Protein AF-A0A564VGU3-F1 (afdb_monomer)

Radius of gyration: 20.68 Å; Cα contacts (8 Å, |Δi|>4): 33; chains: 1; bounding box: 46×24×56 Å

pLDDT: mean 82.25, std 9.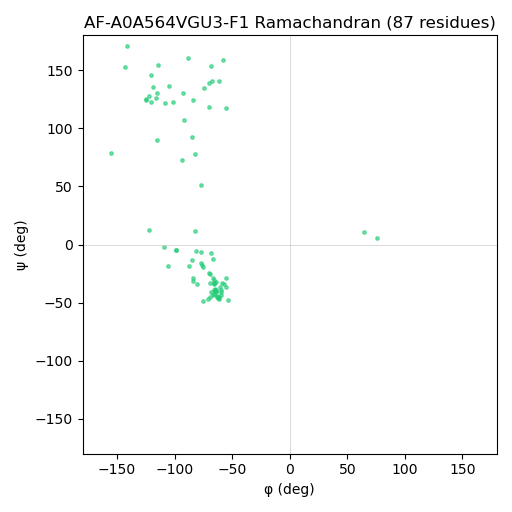87, range [37.75, 93.62]

Solvent-accessible surface area (backbone atoms only — not comparable to full-atom values): 6055 Å² total; per-residue (Å²): 76,67,48,55,52,47,45,74,75,43,48,92,74,50,88,50,72,66,53,46,50,53,53,59,70,53,83,81,55,72,68,55,50,54,58,61,65,68,48,97,47,70,77,42,71,62,63,64,90,83,88,81,91,85,77,92,70,50,72,68,56,55,61,55,58,66,68,56,58,80,99,50,86,88,85,76,87,53,79,91,84,44,82,79,84,74,84,75,130

Foldseek 3Di:
DLLVVCCVVPVVVDPDPVSSVCSVPDDDDPVSVVVQCPDPDVVSVLPDDDDDDDPPDDPVRVVVVVVPVPPDDDDDDDPVPDDPPPPDD

Sequence (89 aa):
MVFAARLTQHGHKIASMDDLMELYEKSFSVQTVAAVGAFPHPTIQKFAVITVAIVGASRRFLAQITRHQNEVKFMSASLQYSNYGAVGK

Structure (mmCIF, N/CA/C/O backbone):
data_AF-A0A564VGU3-F1
#
_entry.id   AF-A0A564VGU3-F1
#
loop_
_atom_site.group_PDB
_atom_site.id
_atom_site.type_symbol
_atom_site.label_atom_id
_atom_site.label_alt_id
_atom_site.label_comp_id
_atom_site.label_asym_id
_atom_site.label_entity_id
_atom_site.label_seq_id
_atom_site.pdbx_PDB_ins_code
_atom_site.Cartn_x
_atom_site.Cartn_y
_atom_site.Cartn_z
_atom_site.occupancy
_atom_site.B_iso_or_equiv
_atom_site.auth_seq_id
_atom_site.auth_comp_id
_atom_site.auth_asym_id
_atom_site.auth_atom_id
_atom_site.pdbx_PDB_model_num
ATOM 1 N N . MET A 1 1 ? -6.773 -1.914 7.686 1.00 75.12 1 MET A N 1
ATOM 2 C CA . MET A 1 1 ? -7.829 -1.050 7.106 1.00 75.12 1 MET A CA 1
ATOM 3 C C . MET A 1 1 ? -9.073 -0.963 8.000 1.00 75.12 1 MET A C 1
ATOM 5 O O . MET A 1 1 ? -9.337 0.115 8.509 1.00 75.12 1 MET A O 1
ATOM 9 N N . VAL A 1 2 ? -9.814 -2.053 8.258 1.00 82.88 2 VAL A N 1
ATOM 10 C CA . VAL A 1 2 ? -11.077 -1.997 9.043 1.00 82.88 2 VAL A CA 1
ATOM 11 C C . VAL A 1 2 ? -10.868 -1.595 10.512 1.00 82.88 2 VAL A C 1
ATOM 13 O O . VAL A 1 2 ? -11.640 -0.797 11.034 1.00 82.88 2 VAL A O 1
ATOM 16 N N . PHE A 1 3 ? -9.801 -2.074 11.160 1.00 83.62 3 PHE A N 1
ATOM 17 C CA . PHE A 1 3 ? -9.429 -1.645 12.516 1.00 83.62 3 PHE A CA 1
ATOM 18 C C . PHE A 1 3 ? -9.295 -0.120 12.631 1.00 83.62 3 PHE A C 1
ATOM 20 O O . PHE A 1 3 ? -9.881 0.488 13.514 1.00 83.62 3 PHE A O 1
ATOM 27 N N . ALA A 1 4 ? -8.591 0.512 11.692 1.00 80.38 4 ALA A N 1
ATOM 28 C CA . ALA A 1 4 ? -8.369 1.952 11.706 1.00 80.38 4 ALA A CA 1
ATOM 29 C C . ALA A 1 4 ? -9.657 2.761 11.549 1.00 80.38 4 ALA A C 1
ATOM 31 O O . ALA A 1 4 ? -9.835 3.761 12.233 1.00 80.38 4 ALA A O 1
ATOM 32 N N . ALA A 1 5 ? -10.571 2.309 10.684 1.00 84.69 5 ALA A N 1
ATOM 33 C CA . ALA A 1 5 ? -11.893 2.916 10.564 1.00 84.69 5 ALA A CA 1
ATOM 34 C C . ALA A 1 5 ? -12.664 2.855 11.891 1.00 84.69 5 ALA A C 1
ATOM 36 O O . ALA A 1 5 ? -13.299 3.826 12.291 1.00 84.69 5 ALA A O 1
ATOM 37 N N . ARG A 1 6 ? -12.573 1.728 12.606 1.00 86.31 6 ARG A N 1
ATOM 38 C CA . ARG A 1 6 ? -13.181 1.586 13.932 1.00 86.31 6 ARG A CA 1
ATOM 39 C C . ARG A 1 6 ? -12.489 2.470 14.962 1.00 86.31 6 ARG A C 1
ATOM 41 O O . ARG A 1 6 ? -13.172 3.091 15.763 1.00 86.31 6 ARG A O 1
ATOM 48 N N . LEU A 1 7 ? -11.163 2.566 14.917 1.00 85.69 7 LEU A N 1
ATOM 49 C CA . LEU A 1 7 ? -10.380 3.418 15.806 1.00 85.69 7 LEU A CA 1
ATOM 50 C C . LEU A 1 7 ? -10.749 4.898 15.630 1.00 85.69 7 LEU A C 1
ATOM 52 O O . LEU A 1 7 ? -10.984 5.587 16.617 1.00 85.69 7 LEU A O 1
ATOM 56 N N . THR A 1 8 ? -10.869 5.389 14.393 1.00 83.56 8 THR A N 1
ATOM 57 C CA . THR A 1 8 ? -11.249 6.789 14.144 1.00 83.56 8 THR A CA 1
ATOM 58 C C . THR A 1 8 ? -12.703 7.081 14.521 1.00 83.56 8 THR A C 1
ATOM 60 O O . THR A 1 8 ? -12.996 8.178 14.988 1.00 83.56 8 THR A O 1
ATOM 63 N N . GLN A 1 9 ? -13.616 6.115 14.370 1.00 84.81 9 GLN A N 1
ATOM 64 C CA . GLN A 1 9 ? -15.038 6.285 14.709 1.00 84.81 9 GLN A CA 1
ATOM 65 C C . GLN A 1 9 ? -15.363 6.042 16.193 1.00 84.81 9 GLN A C 1
ATOM 67 O O . GLN A 1 9 ? -16.319 6.610 16.725 1.00 84.81 9 GLN A O 1
ATOM 72 N N . HIS A 1 10 ? -14.601 5.189 16.876 1.00 85.00 10 HIS A N 1
ATOM 73 C CA . HIS A 1 10 ? -14.879 4.734 18.242 1.00 85.00 10 HIS A CA 1
ATOM 74 C C . HIS A 1 10 ? -13.748 5.029 19.229 1.00 85.00 10 HIS A C 1
ATOM 76 O O . HIS A 1 10 ? -13.802 4.544 20.352 1.00 85.00 10 HIS A O 1
ATOM 82 N N . GLY A 1 11 ? -12.764 5.854 18.862 1.00 83.94 11 GLY A N 1
ATOM 83 C CA . GLY A 1 11 ? -11.633 6.190 19.734 1.00 83.94 11 GLY A CA 1
ATOM 84 C C . GLY A 1 11 ? -12.043 6.765 21.094 1.00 83.94 11 GLY A C 1
ATOM 85 O O . GLY A 1 11 ? -11.383 6.504 22.087 1.00 83.94 11 GLY A O 1
ATOM 86 N N . HIS A 1 12 ? -13.191 7.448 21.175 1.00 87.56 12 HIS A N 1
ATOM 87 C CA . HIS A 1 12 ? -13.758 7.949 22.435 1.00 87.56 12 HIS A CA 1
ATOM 88 C C . HIS A 1 12 ? -14.217 6.847 23.411 1.00 87.56 12 HIS A C 1
ATOM 90 O O . HIS A 1 12 ? -14.533 7.152 24.556 1.00 87.56 12 HIS A O 1
ATOM 96 N N . LYS A 1 13 ? -14.303 5.589 22.963 1.00 87.19 13 LYS A N 1
ATOM 97 C CA . LYS A 1 13 ? -14.677 4.424 23.782 1.00 87.19 13 LYS A CA 1
ATOM 98 C C . LYS A 1 13 ? -13.469 3.621 24.262 1.00 87.19 13 LYS A C 1
ATOM 100 O O . LYS A 1 13 ? -13.657 2.663 24.997 1.00 87.19 13 LYS A O 1
ATOM 105 N N . ILE A 1 14 ? -12.261 3.981 23.828 1.00 89.62 14 ILE A N 1
ATOM 106 C CA . ILE A 1 14 ? -11.025 3.300 24.210 1.00 89.62 14 ILE A CA 1
ATOM 107 C C . ILE A 1 14 ? -10.476 4.017 2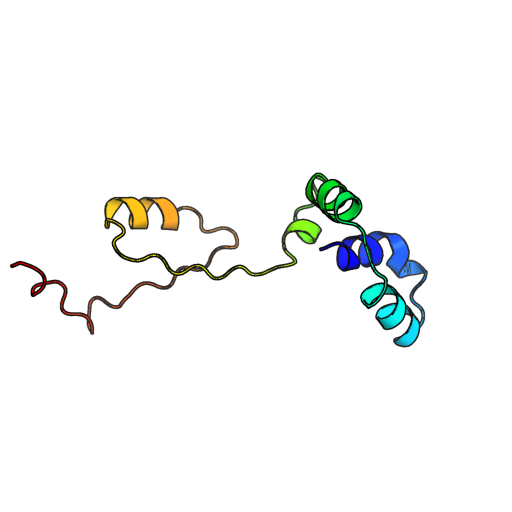5.440 1.00 89.62 14 ILE A C 1
ATOM 109 O O . ILE A 1 14 ? -9.996 5.146 25.332 1.00 89.62 14 ILE A O 1
ATOM 113 N N . ALA A 1 15 ? -10.573 3.380 26.604 1.00 91.06 15 ALA A N 1
ATOM 114 C CA . ALA A 1 15 ? -10.059 3.915 27.863 1.00 91.06 15 ALA A CA 1
ATOM 115 C C . ALA A 1 15 ? -8.774 3.200 28.312 1.00 91.06 15 ALA A C 1
ATOM 117 O O . ALA A 1 15 ? -8.021 3.738 29.125 1.00 91.06 15 ALA A O 1
ATOM 118 N N . SER A 1 16 ? -8.512 2.007 27.777 1.00 92.50 16 SER A N 1
ATOM 119 C CA . SER A 1 16 ? -7.398 1.145 28.163 1.00 92.50 16 SER A CA 1
ATOM 120 C C . SER A 1 16 ? -6.753 0.432 26.968 1.00 92.50 16 SER A C 1
ATOM 122 O O . SER A 1 16 ? -7.252 0.464 25.841 1.00 92.50 16 SER A O 1
ATOM 124 N N . MET A 1 17 ? -5.614 -0.219 27.224 1.00 89.50 17 MET A N 1
ATOM 125 C CA . MET A 1 17 ? -4.937 -1.055 26.228 1.00 89.50 17 MET A CA 1
ATOM 126 C C . MET A 1 17 ? -5.766 -2.293 25.862 1.00 89.50 17 MET A C 1
ATOM 128 O O . MET A 1 17 ? -5.757 -2.710 24.705 1.00 89.50 17 MET A O 1
ATOM 132 N N . ASP A 1 18 ? -6.516 -2.839 26.820 1.00 91.38 18 ASP A N 1
ATOM 133 C CA . ASP A 1 18 ? -7.370 -4.008 26.605 1.00 91.38 18 ASP A CA 1
ATOM 134 C C . ASP A 1 18 ? -8.509 -3.684 25.625 1.00 91.38 18 ASP A C 1
ATOM 136 O O . ASP A 1 18 ? -8.724 -4.432 24.672 1.00 91.38 18 ASP A O 1
ATOM 140 N N . ASP A 1 19 ? -9.144 -2.510 25.755 1.00 88.19 19 ASP A N 1
ATOM 141 C CA . ASP A 1 19 ? -10.184 -2.041 24.819 1.00 88.19 19 ASP A CA 1
ATOM 142 C C . ASP A 1 19 ? -9.648 -1.904 23.384 1.00 88.19 19 ASP A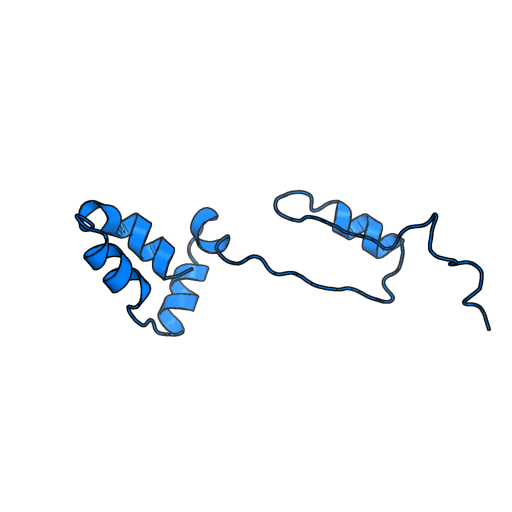 C 1
ATOM 144 O O . ASP A 1 19 ? -10.346 -2.156 22.394 1.00 88.19 19 ASP A O 1
ATOM 148 N N . LEU A 1 20 ? -8.388 -1.475 23.256 1.00 87.25 20 LEU A N 1
ATOM 149 C CA . LEU A 1 20 ? -7.726 -1.321 21.965 1.00 87.25 20 LEU A CA 1
ATOM 150 C C . LEU A 1 20 ? -7.457 -2.689 21.334 1.00 87.25 20 LEU A C 1
ATOM 152 O O . LEU A 1 20 ? -7.742 -2.877 20.147 1.00 87.25 20 LEU A O 1
ATOM 156 N N . MET A 1 21 ? -6.945 -3.639 22.119 1.00 90.56 21 MET A N 1
ATOM 157 C CA . MET A 1 21 ? -6.688 -5.005 21.660 1.00 90.56 21 MET A CA 1
ATOM 158 C C . MET A 1 21 ? -7.983 -5.721 21.271 1.00 90.56 21 MET A C 1
ATOM 160 O O . MET A 1 21 ? -8.036 -6.322 20.198 1.00 90.56 21 MET A O 1
ATOM 164 N N . GLU A 1 22 ? -9.060 -5.557 22.041 1.00 91.62 22 GLU A N 1
ATOM 165 C CA . GLU A 1 22 ? -10.379 -6.091 21.684 1.00 91.62 22 GLU A CA 1
ATOM 166 C C . GLU A 1 22 ? -10.867 -5.519 20.340 1.00 91.62 22 GLU A C 1
ATOM 168 O O . GLU A 1 22 ? -11.349 -6.246 19.464 1.00 91.62 22 GLU A O 1
ATOM 173 N N . LEU A 1 23 ? -10.692 -4.211 20.119 1.00 87.94 23 LEU A N 1
ATOM 174 C CA . LEU A 1 23 ? -11.067 -3.565 18.860 1.00 87.94 23 LEU A CA 1
ATOM 175 C C . LEU A 1 23 ? -10.228 -4.051 17.666 1.00 87.94 23 LEU A C 1
ATOM 177 O O . LEU A 1 23 ? -10.743 -4.116 16.539 1.00 87.94 23 LEU A O 1
ATOM 181 N N . TYR A 1 24 ? -8.951 -4.356 17.908 1.00 85.88 24 TYR A N 1
ATOM 182 C CA . TYR A 1 24 ? -7.998 -4.865 16.923 1.00 85.88 24 TYR A CA 1
ATOM 183 C C . TYR A 1 24 ? -8.306 -6.304 16.507 1.00 85.88 24 TYR A C 1
ATOM 185 O O . TYR A 1 24 ? -8.369 -6.592 15.309 1.00 85.88 24 TYR A O 1
ATOM 193 N N . GLU A 1 25 ? -8.555 -7.184 17.473 1.00 88.25 25 GLU A N 1
ATOM 194 C CA . GLU A 1 25 ? -8.809 -8.612 17.244 1.00 88.25 25 GLU A CA 1
ATOM 195 C C . GLU A 1 25 ? -10.218 -8.891 16.710 1.00 88.25 25 GLU A C 1
ATOM 197 O O . GLU A 1 25 ? -10.482 -9.948 16.129 1.00 88.25 25 GLU A O 1
ATOM 202 N N . LYS A 1 26 ? -11.132 -7.926 16.848 1.00 88.62 26 LYS A N 1
ATOM 203 C CA . LYS A 1 26 ? -12.505 -8.046 16.366 1.00 88.62 26 LYS A CA 1
ATOM 204 C C . LYS A 1 26 ? -12.550 -8.380 14.875 1.00 88.62 26 LYS A C 1
ATOM 206 O O . LYS A 1 26 ? -12.194 -7.568 14.013 1.00 88.62 26 LYS A O 1
ATOM 211 N N . SER A 1 27 ? -13.110 -9.545 14.567 1.00 88.06 27 SER A N 1
ATOM 212 C CA . SER A 1 27 ? -13.290 -10.018 13.198 1.00 88.06 27 SER A CA 1
ATOM 213 C C . SER A 1 27 ? -14.128 -9.050 12.350 1.00 88.06 27 SER A C 1
ATOM 215 O O . SER A 1 27 ? -14.862 -8.175 12.833 1.00 88.06 27 SER A O 1
ATOM 217 N N . PHE A 1 28 ? -13.978 -9.157 11.036 1.00 84.56 28 PHE A N 1
ATOM 218 C CA . PHE A 1 28 ? -14.722 -8.365 10.066 1.00 84.56 28 PHE A CA 1
ATOM 219 C C . PHE A 1 28 ? -15.038 -9.217 8.845 1.00 84.56 28 PHE A C 1
ATOM 221 O O . PHE A 1 28 ? -14.315 -10.158 8.523 1.00 84.56 28 PHE A O 1
ATOM 228 N N . SER A 1 29 ? -16.126 -8.881 8.157 1.00 88.31 29 SER A N 1
ATOM 229 C CA . SER A 1 29 ? -16.503 -9.563 6.926 1.00 88.31 29 SER A CA 1
ATOM 230 C C . SER A 1 29 ? -15.849 -8.902 5.713 1.00 88.31 29 SER A C 1
ATOM 232 O O . SER A 1 29 ? -15.462 -7.730 5.740 1.00 88.31 29 SER A O 1
ATOM 234 N N . VAL A 1 30 ? -15.780 -9.642 4.607 1.00 84.31 30 VAL A N 1
ATOM 235 C CA . VAL A 1 30 ? -15.302 -9.125 3.313 1.00 84.31 30 VAL A CA 1
ATOM 236 C C . VAL A 1 30 ? -16.152 -7.937 2.839 1.00 84.31 30 VAL A C 1
ATOM 238 O O . VAL A 1 30 ? -15.630 -6.982 2.273 1.00 84.31 30 VAL A O 1
ATOM 241 N N . GLN A 1 31 ? -17.452 -7.939 3.149 1.00 85.19 31 GLN A N 1
ATOM 242 C CA . GLN A 1 31 ? -18.359 -6.825 2.853 1.00 85.19 31 GLN A CA 1
ATOM 243 C C . GLN A 1 31 ? -17.961 -5.554 3.614 1.0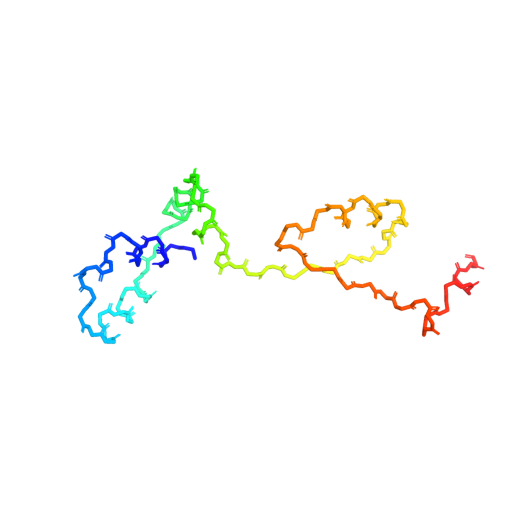0 85.19 31 GLN A C 1
ATOM 245 O O . GLN A 1 31 ? -17.982 -4.464 3.046 1.00 85.19 31 GLN A O 1
ATOM 250 N N . THR A 1 32 ? -17.532 -5.681 4.875 1.00 82.12 32 THR A N 1
ATOM 251 C CA . THR A 1 32 ? -17.018 -4.546 5.655 1.00 82.12 32 THR A CA 1
ATOM 252 C C . THR A 1 32 ? -15.727 -3.994 5.052 1.00 82.12 32 THR A C 1
ATOM 254 O O . THR A 1 32 ? -15.553 -2.782 4.998 1.00 82.12 32 THR A O 1
ATOM 257 N N . VAL A 1 33 ? -14.835 -4.853 4.552 1.00 82.56 33 VAL A N 1
ATOM 258 C CA . VAL A 1 33 ? -13.610 -4.423 3.851 1.00 82.56 33 VAL A CA 1
ATOM 259 C C . VAL A 1 33 ? -13.959 -3.634 2.588 1.00 82.56 33 VAL A C 1
ATOM 261 O O . VAL A 1 33 ? -13.405 -2.557 2.381 1.00 82.56 33 VAL A O 1
ATOM 264 N N . ALA A 1 34 ? -14.903 -4.128 1.781 1.00 83.19 34 ALA A N 1
ATOM 265 C CA . ALA A 1 34 ? -15.347 -3.456 0.561 1.00 83.19 34 ALA A CA 1
ATOM 266 C C . ALA A 1 34 ? -15.996 -2.092 0.853 1.00 83.19 34 ALA A C 1
ATOM 268 O O . ALA A 1 34 ? -15.647 -1.096 0.222 1.00 83.19 34 ALA A O 1
ATOM 269 N N . ALA A 1 35 ? -16.876 -2.027 1.857 1.00 82.94 35 ALA A N 1
ATOM 270 C CA . ALA A 1 35 ? -17.511 -0.781 2.279 1.00 82.94 35 ALA A CA 1
ATOM 271 C C . ALA A 1 35 ? -16.484 0.234 2.806 1.00 82.94 35 ALA A C 1
ATOM 273 O O . ALA A 1 35 ? -16.521 1.400 2.424 1.00 82.94 35 ALA A O 1
ATOM 274 N N . VAL A 1 36 ? -15.529 -0.210 3.633 1.00 79.19 36 VAL A N 1
ATOM 275 C CA . VAL A 1 36 ? -14.460 0.658 4.153 1.00 79.19 36 VAL A CA 1
ATOM 276 C C . VAL A 1 36 ? -13.546 1.157 3.028 1.00 79.19 36 VAL A C 1
ATOM 278 O O . VAL A 1 36 ? -13.147 2.319 3.040 1.00 79.19 36 VAL A O 1
ATOM 281 N N . GLY A 1 37 ? -13.249 0.311 2.038 1.00 76.19 37 GLY A N 1
ATOM 282 C CA . GLY A 1 37 ? -12.448 0.682 0.871 1.00 76.19 37 GLY A CA 1
ATOM 283 C C . GLY A 1 37 ? -13.114 1.726 -0.032 1.00 76.19 37 GLY A C 1
ATOM 284 O O . GLY A 1 37 ? -12.411 2.538 -0.628 1.00 76.19 37 GLY A O 1
ATOM 285 N N . ALA A 1 38 ? -14.448 1.750 -0.098 1.00 80.38 38 ALA A N 1
ATOM 286 C CA . ALA A 1 38 ? -15.208 2.681 -0.934 1.00 80.38 38 ALA A CA 1
ATOM 287 C C . ALA A 1 38 ? -15.312 4.109 -0.361 1.00 80.38 38 ALA A C 1
ATOM 289 O O . ALA A 1 38 ? -15.660 5.034 -1.096 1.00 80.38 38 ALA A O 1
ATOM 290 N N . PHE A 1 39 ? -15.021 4.321 0.929 1.00 77.12 39 PHE A N 1
ATOM 291 C CA . PHE A 1 39 ? -15.066 5.665 1.509 1.00 77.12 39 PHE A CA 1
ATOM 292 C C . PHE A 1 39 ? -13.921 6.542 0.982 1.00 77.12 39 PHE A C 1
ATOM 294 O O . PHE A 1 39 ? -12.777 6.086 0.942 1.00 77.12 39 PHE A O 1
ATOM 301 N N . PRO A 1 40 ? -14.171 7.831 0.676 1.00 69.81 40 PRO A N 1
ATOM 302 C CA . PRO A 1 40 ? -13.147 8.778 0.238 1.00 69.81 40 PRO A CA 1
ATOM 303 C C . PRO A 1 40 ? -12.307 9.278 1.428 1.00 69.81 40 PRO A C 1
ATOM 305 O O . PRO A 1 40 ? -12.156 10.478 1.643 1.00 69.81 40 PRO A O 1
ATOM 308 N N . HIS A 1 41 ? -11.781 8.358 2.241 1.00 70.44 41 HIS A N 1
ATOM 309 C CA . HIS A 1 41 ? -10.946 8.675 3.394 1.00 70.44 41 HIS A CA 1
ATOM 310 C C . HIS A 1 41 ? -9.519 8.141 3.185 1.00 70.44 41 HIS A C 1
ATOM 312 O O . HIS A 1 41 ? -9.207 7.019 3.603 1.00 70.44 41 HIS A O 1
ATOM 318 N N . PRO A 1 42 ? -8.612 8.945 2.598 1.00 68.38 42 PRO A N 1
ATOM 319 C CA . PRO A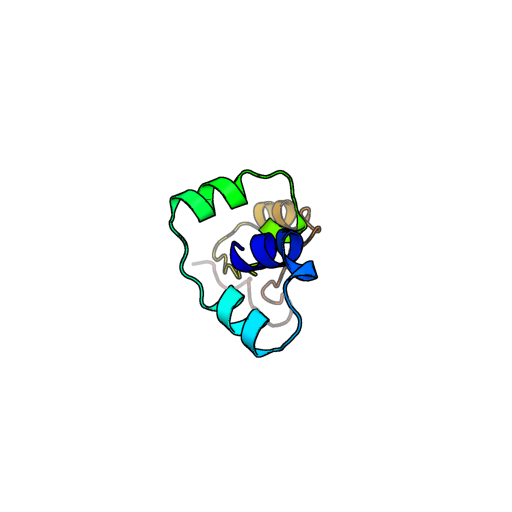 1 42 ? -7.285 8.488 2.189 1.00 68.38 42 PRO A CA 1
ATOM 320 C C . PRO A 1 42 ? -6.478 7.849 3.330 1.00 68.38 42 PRO A C 1
ATOM 322 O O . PRO A 1 42 ? -5.788 6.861 3.121 1.00 68.38 42 PRO A O 1
ATOM 325 N N . THR A 1 43 ? -6.594 8.346 4.562 1.00 69.25 43 THR A N 1
ATOM 326 C CA . THR A 1 43 ? -5.854 7.812 5.722 1.00 69.25 43 THR A CA 1
ATOM 327 C C . THR A 1 43 ? -6.213 6.365 6.081 1.00 69.25 43 THR A C 1
ATOM 329 O O . THR A 1 43 ? -5.353 5.620 6.538 1.00 69.25 43 THR A O 1
ATOM 332 N N . ILE A 1 44 ? -7.460 5.936 5.856 1.00 70.94 44 ILE A N 1
ATOM 333 C CA . ILE A 1 44 ? -7.914 4.574 6.186 1.00 70.94 44 ILE A CA 1
ATOM 334 C C . ILE A 1 44 ? -7.472 3.588 5.093 1.00 70.94 44 ILE A C 1
ATOM 336 O O . ILE A 1 44 ? -7.101 2.452 5.397 1.00 70.94 44 ILE A O 1
ATOM 340 N N . GLN A 1 45 ? -7.442 4.043 3.836 1.00 66.12 45 GLN A N 1
ATOM 341 C CA . GLN A 1 45 ? -6.976 3.271 2.679 1.00 66.12 45 GLN A CA 1
ATOM 342 C C . GLN A 1 45 ? -5.454 3.022 2.701 1.00 66.12 45 GLN A C 1
ATOM 344 O O . GLN A 1 45 ? -4.991 2.010 2.185 1.00 66.12 45 GLN A O 1
ATOM 349 N N . LYS A 1 46 ? -4.674 3.886 3.364 1.00 70.19 46 LYS A N 1
ATOM 350 C CA . LYS A 1 46 ? -3.197 3.826 3.441 1.00 70.19 46 LYS A CA 1
ATOM 351 C C . LYS A 1 46 ? -2.628 2.868 4.500 1.00 70.19 46 LYS A C 1
ATOM 353 O O . LYS A 1 46 ? -1.440 2.910 4.795 1.00 70.19 46 LYS A O 1
ATOM 358 N N . PHE A 1 47 ? -3.446 2.000 5.096 1.00 65.12 47 PHE A N 1
ATOM 359 C CA . PHE A 1 47 ? -3.026 1.153 6.226 1.00 65.12 47 PHE A CA 1
ATOM 360 C C . PHE A 1 47 ? -2.169 -0.067 5.866 1.00 65.12 47 PHE A C 1
ATOM 362 O O . PHE A 1 47 ? -1.733 -0.780 6.767 1.00 65.12 47 PHE A O 1
ATOM 369 N N . ALA A 1 48 ? -1.972 -0.352 4.583 1.00 65.69 48 ALA A N 1
ATOM 370 C CA . ALA A 1 48 ? -1.147 -1.463 4.135 1.00 65.69 48 ALA A CA 1
ATOM 371 C C . ALA A 1 48 ? -0.080 -0.940 3.177 1.00 65.69 48 ALA A C 1
ATOM 373 O O . ALA A 1 48 ? -0.395 -0.301 2.175 1.00 65.69 48 ALA A O 1
ATOM 374 N N . VAL A 1 49 ? 1.182 -1.225 3.491 1.00 72.69 49 VAL A N 1
ATOM 375 C CA . VAL A 1 49 ? 2.291 -1.020 2.561 1.00 72.69 49 VAL A CA 1
ATOM 376 C C . VAL A 1 49 ? 2.359 -2.246 1.659 1.00 72.69 49 VAL A C 1
ATOM 378 O O . VAL A 1 49 ? 2.452 -3.370 2.149 1.00 72.69 49 VAL A O 1
ATOM 381 N N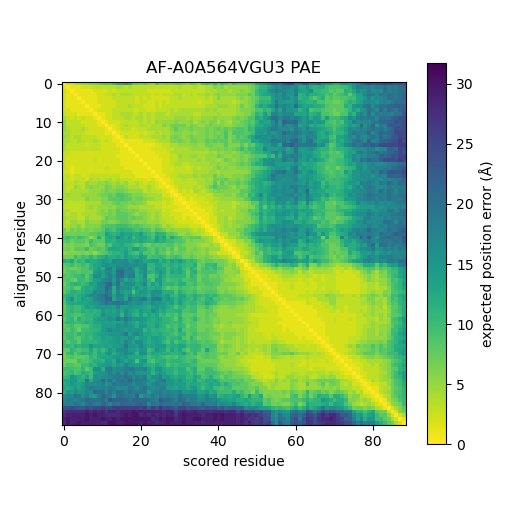 . ILE A 1 50 ? 2.305 -2.032 0.346 1.00 80.75 50 ILE A N 1
ATOM 382 C CA . ILE A 1 50 ? 2.484 -3.091 -0.649 1.00 80.75 50 ILE A CA 1
ATOM 383 C C . ILE A 1 50 ? 3.842 -2.883 -1.313 1.00 80.75 50 ILE A C 1
ATOM 385 O O . ILE A 1 50 ? 4.088 -1.843 -1.923 1.00 80.75 50 ILE A O 1
ATOM 389 N N . THR A 1 51 ? 4.707 -3.891 -1.223 1.00 87.50 51 THR A N 1
ATOM 390 C CA . THR A 1 51 ? 5.994 -3.915 -1.925 1.00 87.50 51 THR A CA 1
ATOM 391 C C . THR A 1 51 ? 5.869 -4.808 -3.152 1.00 87.50 51 THR A C 1
ATOM 393 O O . THR A 1 51 ? 5.530 -5.983 -3.031 1.00 87.50 51 THR A O 1
ATOM 396 N N . VAL A 1 52 ? 6.150 -4.258 -4.334 1.00 86.62 52 VAL A N 1
ATOM 397 C CA . VAL A 1 52 ? 6.047 -4.973 -5.615 1.00 86.62 52 VAL A CA 1
ATOM 398 C C . VAL A 1 52 ? 7.398 -4.955 -6.320 1.00 86.62 52 VAL A C 1
ATOM 400 O O . VAL A 1 52 ? 7.983 -3.891 -6.517 1.00 86.62 52 VAL A O 1
ATOM 403 N N . ALA A 1 53 ? 7.881 -6.129 -6.727 1.00 90.94 53 ALA A N 1
ATOM 404 C CA . ALA A 1 53 ? 9.059 -6.263 -7.577 1.00 90.94 53 ALA A CA 1
ATOM 405 C C . ALA A 1 53 ? 8.637 -6.327 -9.052 1.00 90.94 53 ALA A C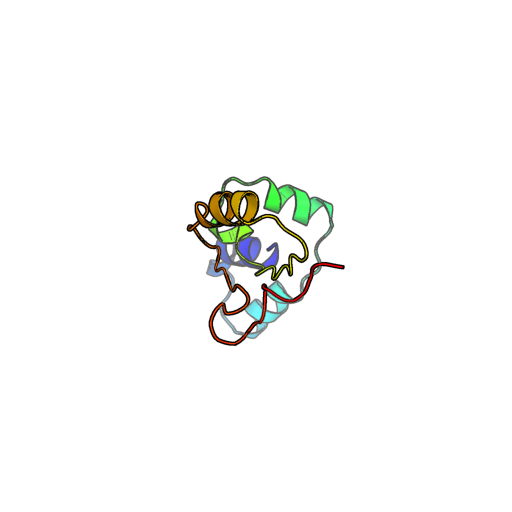 1
ATOM 407 O O . ALA A 1 53 ? 7.763 -7.110 -9.419 1.00 90.94 53 ALA A O 1
ATOM 408 N N . ILE A 1 54 ? 9.268 -5.513 -9.900 1.00 85.75 54 ILE A N 1
ATOM 409 C CA . ILE A 1 54 ? 8.999 -5.453 -11.342 1.00 85.75 54 ILE A CA 1
ATOM 410 C C . ILE A 1 54 ? 10.295 -5.787 -12.086 1.00 85.75 54 ILE A C 1
ATOM 412 O O . ILE A 1 54 ? 11.306 -5.109 -11.906 1.00 85.75 54 ILE A O 1
ATOM 416 N N . VAL A 1 55 ? 10.266 -6.816 -12.936 1.00 89.38 55 VAL A N 1
ATOM 417 C CA . VAL A 1 55 ? 11.419 -7.297 -13.720 1.00 89.38 55 VAL A CA 1
ATOM 418 C C . VAL A 1 55 ? 11.095 -7.204 -15.213 1.00 89.38 55 VAL A C 1
ATOM 420 O O . VAL A 1 55 ? 9.946 -7.371 -15.609 1.00 89.38 55 VAL A O 1
ATOM 423 N N . GLY A 1 56 ? 12.092 -6.904 -16.052 1.00 86.50 56 GLY A N 1
ATOM 424 C CA . GLY A 1 56 ? 11.922 -6.832 -17.512 1.00 86.50 56 GLY A CA 1
ATOM 425 C C . GLY A 1 56 ? 11.199 -5.579 -18.026 1.00 86.50 56 GLY A C 1
ATOM 426 O O . GLY A 1 56 ? 10.940 -5.460 -19.220 1.00 86.50 56 GLY A O 1
ATOM 427 N N . ALA A 1 57 ? 10.886 -4.621 -17.152 1.00 87.00 57 ALA A N 1
ATOM 428 C CA . ALA A 1 57 ? 10.274 -3.363 -17.553 1.00 87.00 57 ALA A CA 1
ATOM 429 C C . ALA A 1 57 ? 11.226 -2.492 -18.388 1.00 87.00 57 ALA A C 1
ATOM 431 O O . ALA A 1 57 ? 12.414 -2.353 -18.087 1.00 87.00 57 ALA A O 1
ATOM 432 N N . SER A 1 58 ? 10.681 -1.840 -19.417 1.00 90.12 58 SER A N 1
ATOM 433 C CA . SER A 1 58 ? 11.451 -0.899 -20.232 1.00 90.12 58 SER A CA 1
ATOM 434 C C . SER A 1 58 ? 11.817 0.363 -19.443 1.00 90.12 58 SER A C 1
ATOM 436 O O . SER A 1 58 ? 11.078 0.808 -18.562 1.00 90.12 58 SER A O 1
ATOM 438 N N . ARG A 1 59 ? 12.917 1.028 -19.826 1.00 86.31 59 ARG A N 1
ATOM 439 C CA . ARG A 1 59 ? 13.296 2.325 -19.233 1.00 86.31 59 ARG A CA 1
ATOM 440 C C . ARG A 1 59 ? 12.200 3.385 -19.380 1.00 86.31 59 ARG A C 1
ATOM 442 O O . ARG A 1 59 ? 12.033 4.207 -18.488 1.00 86.31 59 ARG A O 1
ATOM 449 N N . ARG A 1 60 ? 11.439 3.354 -20.482 1.00 93.44 60 ARG A N 1
ATOM 450 C CA . ARG A 1 60 ? 10.317 4.278 -20.718 1.00 93.44 60 ARG A CA 1
ATOM 451 C C . ARG A 1 60 ? 9.180 4.044 -19.726 1.00 93.44 60 ARG A C 1
ATOM 453 O O . ARG A 1 60 ? 8.681 5.006 -19.157 1.00 93.44 60 ARG A O 1
ATOM 460 N N . PHE A 1 61 ? 8.831 2.784 -19.471 1.00 92.62 61 PHE A N 1
ATOM 461 C CA . PHE A 1 61 ? 7.845 2.432 -18.450 1.00 92.62 61 PHE A CA 1
ATOM 462 C C . PHE A 1 61 ? 8.304 2.879 -17.054 1.00 92.62 61 PHE A C 1
ATOM 464 O O . PHE A 1 61 ? 7.558 3.547 -16.344 1.00 92.62 61 PHE A O 1
ATOM 471 N N . LEU A 1 62 ? 9.562 2.601 -16.689 1.00 89.44 62 LEU A N 1
ATOM 472 C CA . LEU A 1 62 ? 10.125 3.025 -15.401 1.00 89.44 62 LEU A CA 1
ATOM 473 C C . LEU A 1 62 ? 10.111 4.558 -15.229 1.00 89.44 62 LEU A C 1
ATOM 475 O O . LEU A 1 62 ? 9.791 5.072 -14.155 1.00 89.44 62 LEU A O 1
ATOM 479 N N . ALA A 1 63 ? 10.399 5.305 -16.297 1.00 90.19 63 ALA A N 1
ATOM 480 C CA . ALA A 1 63 ? 10.344 6.766 -16.286 1.00 90.19 63 ALA A CA 1
ATOM 481 C C . ALA A 1 63 ? 8.915 7.311 -16.110 1.00 90.19 63 ALA A C 1
ATOM 483 O O . ALA A 1 63 ? 8.742 8.391 -15.551 1.00 90.19 63 ALA A O 1
ATOM 484 N N . GLN A 1 64 ? 7.893 6.578 -16.559 1.00 93.62 64 GLN A N 1
ATOM 485 C CA . GLN A 1 64 ? 6.493 6.956 -16.356 1.00 93.62 64 GLN A CA 1
ATOM 486 C C . GLN A 1 64 ? 6.048 6.687 -14.917 1.00 93.62 64 GLN A C 1
ATOM 488 O O . GLN A 1 64 ? 5.520 7.588 -14.268 1.00 93.62 64 GLN A O 1
ATOM 493 N N . ILE A 1 65 ? 6.314 5.490 -14.382 1.00 92.00 65 ILE A N 1
ATOM 494 C CA . ILE A 1 65 ? 5.841 5.130 -13.035 1.00 92.00 65 ILE A CA 1
ATOM 495 C C . ILE A 1 65 ? 6.488 5.985 -11.941 1.00 92.00 65 ILE A C 1
ATOM 497 O O . ILE A 1 65 ? 5.825 6.347 -10.975 1.00 92.00 65 ILE A O 1
ATOM 501 N N . THR A 1 66 ? 7.746 6.399 -12.120 1.00 90.06 66 THR A N 1
ATOM 502 C CA . THR A 1 66 ? 8.471 7.245 -11.153 1.00 90.06 66 THR A CA 1
ATOM 503 C C . THR A 1 66 ? 7.921 8.674 -11.049 1.00 90.06 66 THR A C 1
ATOM 505 O O . THR A 1 66 ? 8.318 9.422 -10.153 1.00 90.06 66 THR A O 1
ATOM 508 N N . ARG A 1 67 ? 6.970 9.063 -11.915 1.00 92.75 67 ARG A N 1
ATOM 509 C CA . ARG A 1 67 ? 6.207 10.318 -11.789 1.00 92.75 67 ARG A CA 1
ATOM 510 C C . ARG A 1 67 ? 5.138 10.243 -10.693 1.00 92.75 67 ARG A C 1
ATOM 512 O O . ARG A 1 67 ? 4.721 11.286 -10.199 1.00 92.75 67 ARG A O 1
ATOM 519 N N . HIS A 1 68 ? 4.738 9.045 -10.262 1.00 91.12 68 HIS A N 1
ATOM 520 C CA . HIS A 1 68 ? 3.847 8.846 -9.117 1.00 91.12 68 HIS A CA 1
ATOM 521 C C . HIS A 1 68 ? 4.643 8.902 -7.806 1.00 91.12 68 HIS A C 1
ATOM 523 O O . HIS A 1 68 ? 4.978 7.878 -7.225 1.00 91.12 68 HIS A O 1
ATOM 529 N N . GLN A 1 69 ? 4.992 10.110 -7.358 1.00 84.25 69 GLN A N 1
ATOM 530 C CA . GLN A 1 69 ? 5.854 10.310 -6.180 1.00 84.25 69 GLN A CA 1
ATOM 531 C C . GLN A 1 69 ? 5.098 10.349 -4.848 1.00 84.25 69 GLN A C 1
ATOM 533 O O . GLN A 1 69 ? 5.703 10.174 -3.788 1.00 84.25 69 GLN A O 1
ATOM 538 N N . ASN A 1 70 ? 3.784 10.575 -4.888 1.00 85.19 70 ASN A N 1
ATOM 539 C CA . ASN A 1 70 ? 2.967 10.562 -3.685 1.00 85.19 70 ASN A 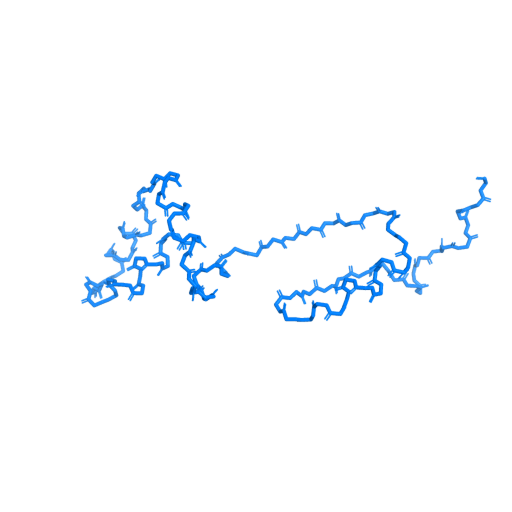CA 1
ATOM 540 C C . ASN A 1 70 ? 2.868 9.133 -3.168 1.00 85.19 70 ASN A C 1
ATOM 542 O O . ASN A 1 70 ? 2.331 8.267 -3.849 1.00 85.19 70 ASN A O 1
ATOM 546 N N . GLU A 1 71 ? 3.375 8.917 -1.955 1.00 79.25 71 GLU A N 1
ATOM 547 C CA . GLU A 1 71 ? 3.164 7.689 -1.175 1.00 79.25 71 GLU A CA 1
ATOM 548 C C . GLU A 1 71 ? 3.755 6.413 -1.792 1.00 79.25 71 GLU A C 1
ATOM 550 O O . GLU A 1 71 ? 3.538 5.320 -1.278 1.00 79.25 71 GLU A O 1
ATOM 555 N N . VAL A 1 72 ? 4.584 6.551 -2.831 1.00 86.31 72 VAL A N 1
ATOM 556 C CA . VAL A 1 72 ? 5.335 5.453 -3.444 1.00 86.31 72 VAL A CA 1
ATOM 557 C C . VAL A 1 72 ? 6.827 5.737 -3.326 1.00 86.31 72 VAL A C 1
ATOM 559 O O . VAL A 1 72 ? 7.301 6.851 -3.563 1.00 86.31 72 VAL A O 1
ATOM 562 N N . LYS A 1 73 ? 7.590 4.711 -2.947 1.00 90.19 73 LYS A N 1
ATOM 563 C CA . LYS A 1 73 ? 9.053 4.741 -2.955 1.00 90.19 73 LYS A CA 1
ATOM 564 C C . LYS A 1 73 ? 9.560 3.730 -3.967 1.00 90.19 73 LYS A C 1
ATOM 566 O O . LYS A 1 73 ? 9.133 2.581 -3.972 1.00 90.19 73 LYS A O 1
ATOM 571 N N . PHE A 1 74 ? 10.472 4.181 -4.819 1.00 90.00 74 PHE A N 1
ATOM 572 C CA . PHE A 1 74 ? 11.068 3.358 -5.861 1.00 90.00 74 PHE A CA 1
ATOM 573 C C . PHE A 1 74 ? 12.489 2.979 -5.469 1.00 90.00 74 PHE A C 1
ATOM 575 O O . PHE A 1 74 ? 13.268 3.820 -5.023 1.00 90.00 74 PHE A O 1
ATOM 582 N N . MET A 1 75 ? 12.823 1.715 -5.693 1.00 89.81 75 MET A N 1
ATOM 583 C CA . MET A 1 75 ? 14.184 1.203 -5.645 1.00 89.81 75 MET A CA 1
ATOM 584 C C . MET A 1 75 ? 14.455 0.521 -6.983 1.00 89.81 75 MET A C 1
ATOM 586 O O . MET A 1 75 ? 13.695 -0.351 -7.400 1.00 89.81 75 MET A O 1
ATOM 590 N N . SER A 1 76 ? 15.509 0.944 -7.676 1.00 88.00 76 SER A N 1
ATOM 591 C CA . SER A 1 76 ? 15.933 0.351 -8.945 1.00 88.00 76 SER A CA 1
ATOM 592 C C . SER A 1 76 ? 17.295 -0.309 -8.798 1.00 88.00 76 SER A C 1
ATOM 594 O O . SER A 1 76 ? 18.114 0.111 -7.981 1.00 88.00 76 SER A O 1
ATOM 596 N N . ALA A 1 77 ? 17.567 -1.301 -9.640 1.00 84.19 77 ALA A N 1
ATOM 597 C CA . ALA A 1 77 ? 18.895 -1.888 -9.729 1.00 84.19 77 ALA A CA 1
ATOM 598 C C . ALA A 1 77 ? 19.938 -0.833 -10.161 1.00 84.19 77 ALA A C 1
ATOM 600 O O . ALA A 1 77 ? 19.656 0.066 -10.960 1.00 84.19 77 ALA A O 1
ATOM 601 N N . SER A 1 78 ? 21.128 -0.908 -9.559 1.00 81.50 78 SER A N 1
ATOM 602 C CA . SER A 1 78 ? 22.169 0.113 -9.706 1.00 81.50 78 SER A CA 1
ATOM 603 C C . SER A 1 78 ? 22.840 0.039 -11.070 1.00 81.50 78 SER A C 1
ATOM 605 O O . SER A 1 78 ? 23.270 -1.028 -11.492 1.00 81.50 78 SER A O 1
ATOM 607 N N . LEU A 1 79 ? 23.028 1.188 -11.717 1.00 80.06 79 LEU A N 1
ATOM 608 C CA . LEU A 1 79 ? 23.814 1.299 -12.950 1.00 80.06 79 LEU A CA 1
ATOM 609 C C . LEU A 1 79 ? 25.320 1.095 -12.728 1.00 80.06 79 LEU A C 1
ATOM 611 O O . LEU A 1 79 ? 26.017 0.729 -13.664 1.00 80.06 79 LEU A O 1
ATOM 615 N N . G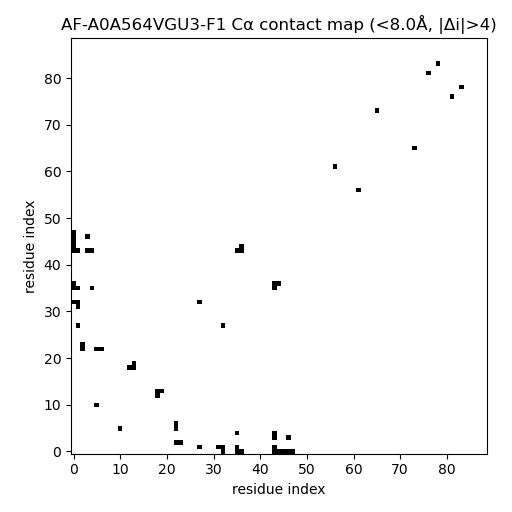LN A 1 80 ? 25.822 1.338 -11.516 1.00 82.38 80 GLN A N 1
ATOM 616 C CA . GLN A 1 80 ? 27.255 1.256 -11.203 1.00 82.38 80 GLN A CA 1
ATOM 617 C C . GLN A 1 80 ? 27.700 -0.171 -10.883 1.00 82.38 80 GLN A C 1
ATOM 619 O O . GLN A 1 80 ? 28.834 -0.543 -11.161 1.00 82.38 80 GLN A O 1
ATOM 624 N N . TYR A 1 81 ? 26.797 -0.967 -10.310 1.00 82.56 81 TYR A N 1
ATOM 625 C CA . TYR A 1 81 ? 27.085 -2.334 -9.875 1.00 82.56 81 TYR A CA 1
ATOM 626 C C . TYR A 1 81 ? 26.412 -3.400 -10.748 1.00 82.56 81 TYR A C 1
ATOM 628 O O . TYR A 1 81 ? 26.619 -4.587 -10.516 1.00 82.56 81 TYR A O 1
ATOM 636 N N . SER A 1 82 ? 25.626 -3.001 -11.757 1.00 79.19 82 SER A N 1
ATOM 637 C CA . SER A 1 82 ? 24.958 -3.938 -12.668 1.00 79.19 82 SER A CA 1
ATOM 638 C C . SER A 1 82 ? 25.465 -3.765 -14.095 1.00 79.19 82 SER A C 1
ATOM 640 O O . SER A 1 82 ? 25.410 -2.677 -14.669 1.00 79.19 82 SER A O 1
ATOM 642 N N . ASN A 1 83 ? 25.914 -4.866 -14.696 1.00 80.88 83 ASN A N 1
ATOM 643 C CA . ASN A 1 83 ? 26.347 -4.881 -16.086 1.00 80.88 83 ASN A CA 1
ATOM 644 C C . ASN A 1 83 ? 25.147 -5.087 -17.026 1.00 80.88 83 ASN A C 1
ATOM 646 O O . ASN A 1 83 ? 24.769 -6.213 -17.342 1.00 80.88 83 ASN A O 1
ATOM 650 N N . TYR A 1 84 ? 24.559 -3.984 -17.491 1.00 71.50 84 TYR A N 1
ATOM 651 C CA . TYR A 1 84 ? 23.474 -4.004 -18.481 1.00 71.50 84 TYR A CA 1
ATOM 652 C C . TYR A 1 84 ? 23.956 -4.161 -19.932 1.00 71.50 84 TYR A C 1
ATOM 654 O O . TYR A 1 84 ? 23.127 -4.267 -20.830 1.00 71.50 84 TYR A O 1
ATOM 662 N N . GLY A 1 85 ? 25.271 -4.153 -20.175 1.00 66.50 85 GLY A N 1
ATOM 663 C CA . GLY A 1 85 ? 25.853 -4.258 -21.516 1.00 66.50 85 GLY A CA 1
ATOM 664 C C . GLY A 1 85 ? 26.031 -5.692 -22.021 1.00 66.50 85 GLY A C 1
ATOM 665 O O . GLY A 1 85 ? 26.260 -5.881 -23.208 1.00 66.50 85 GLY A O 1
ATOM 666 N N . ALA A 1 86 ? 25.924 -6.701 -21.147 1.00 57.75 86 ALA A N 1
ATOM 667 C CA . ALA A 1 86 ? 26.228 -8.097 -21.483 1.00 57.75 86 ALA A CA 1
ATOM 668 C C . ALA A 1 86 ? 25.000 -8.972 -21.808 1.00 57.75 86 ALA A C 1
ATOM 670 O O . ALA A 1 86 ? 25.162 -10.130 -22.188 1.00 57.75 86 ALA A O 1
ATOM 671 N N . VAL A 1 87 ? 23.773 -8.454 -21.676 1.00 56.59 87 VAL A N 1
ATOM 672 C CA . VAL A 1 87 ? 22.548 -9.213 -21.992 1.00 56.59 87 VAL A CA 1
ATOM 673 C C . VAL A 1 87 ? 22.138 -8.921 -23.434 1.00 56.59 87 VAL A C 1
ATOM 675 O O . VAL A 1 87 ? 21.207 -8.169 -23.705 1.00 56.59 87 VAL A O 1
ATOM 678 N N . GLY A 1 88 ? 22.907 -9.488 -24.356 1.00 54.28 88 GLY A N 1
ATOM 679 C CA . GLY A 1 88 ? 22.670 -9.456 -25.794 1.00 54.28 88 GLY A CA 1
ATOM 680 C C . GLY A 1 88 ? 23.344 -10.662 -26.435 1.00 54.28 88 GLY A C 1
ATOM 681 O O . GLY A 1 88 ? 24.447 -10.547 -26.963 1.00 54.28 88 GLY A O 1
ATOM 682 N N . LYS A 1 89 ? 22.700 -11.824 -26.318 1.00 37.75 89 LYS A N 1
ATOM 683 C CA . LYS A 1 89 ? 22.802 -12.913 -27.291 1.00 37.75 89 LYS A CA 1
ATOM 684 C C . LYS A 1 89 ? 21.444 -13.046 -27.953 1.00 37.75 89 LYS A C 1
ATOM 686 O O . LYS A 1 89 ? 20.448 -12.966 -27.199 1.00 37.75 89 LYS A O 1
#

Mean predicted aligned error: 9.68 Å

Secondary structure (DSSP, 8-state):
-HHHHHHHHHGGG--SHHHHHHHHH----HHHHHHHHHSS-HHHHTT--------S--HHHHHHHTT--SS-------TTT--TTS---

InterPro domains:
  IPR003669 Thymidylate synthase ThyX [PF02511] (2-84)

Organism: NCBI:txid89014